Protein AF-A0ABD1XJN3-F1 (afdb_monomer_lite)

Structure (mmCIF, N/CA/C/O backbone):
data_AF-A0ABD1XJN3-F1
#
_entry.id   AF-A0ABD1XJN3-F1
#
loop_
_atom_site.group_PDB
_atom_site.id
_atom_site.type_symbol
_atom_site.label_atom_id
_atom_site.label_alt_id
_atom_site.label_comp_id
_atom_site.label_asym_id
_atom_site.label_entity_id
_atom_site.label_seq_id
_atom_site.pdbx_PDB_ins_code
_atom_site.Cartn_x
_atom_site.Cartn_y
_atom_site.Cartn_z
_atom_site.occupancy
_atom_site.B_iso_or_equiv
_atom_site.auth_seq_id
_atom_site.auth_comp_id
_atom_site.auth_asym_id
_atom_site.auth_atom_id
_atom_site.pdbx_PDB_model_num
ATOM 1 N N . MET A 1 1 ? 26.708 -34.174 39.176 1.00 45.16 1 MET A N 1
ATOM 2 C CA . MET A 1 1 ? 26.362 -32.744 39.001 1.00 45.16 1 MET A CA 1
ATOM 3 C C . MET A 1 1 ? 26.045 -32.460 37.528 1.00 45.16 1 MET A C 1
ATOM 5 O O . MET A 1 1 ? 26.926 -32.082 36.773 1.00 45.16 1 MET A O 1
ATOM 9 N N . LYS A 1 2 ? 24.806 -32.702 37.079 1.00 47.31 2 LYS A N 1
ATOM 10 C CA . LYS A 1 2 ? 24.326 -32.378 35.719 1.00 47.31 2 LYS A CA 1
ATOM 11 C C . LYS A 1 2 ? 23.032 -31.576 35.866 1.00 47.31 2 LYS A C 1
ATOM 13 O O . LYS A 1 2 ? 21.959 -32.157 35.895 1.00 47.31 2 LYS A O 1
ATOM 18 N N . GLY A 1 3 ? 23.136 -30.266 36.075 1.00 45.06 3 GLY A N 1
ATOM 19 C CA . GLY A 1 3 ? 21.947 -29.440 36.347 1.00 45.06 3 GLY A CA 1
ATOM 20 C C . GLY A 1 3 ? 22.037 -27.971 35.941 1.00 45.06 3 GLY A C 1
ATOM 21 O O . GLY A 1 3 ? 21.012 -27.310 35.858 1.00 45.06 3 GLY A O 1
ATOM 22 N N . VAL A 1 4 ? 23.228 -27.449 35.634 1.00 47.03 4 VAL A N 1
ATOM 23 C CA . VAL A 1 4 ? 23.416 -25.990 35.499 1.00 47.03 4 VAL A CA 1
ATOM 24 C C . VAL A 1 4 ? 23.438 -25.516 34.035 1.00 47.03 4 VAL A C 1
ATOM 26 O O . VAL A 1 4 ? 23.113 -24.367 33.749 1.00 47.03 4 VAL A O 1
ATOM 29 N N . ALA A 1 5 ? 23.735 -26.395 33.071 1.00 47.62 5 ALA A N 1
ATOM 30 C CA . ALA A 1 5 ? 23.876 -26.006 31.660 1.00 47.62 5 ALA A CA 1
ATOM 31 C C . ALA A 1 5 ? 22.539 -25.843 30.901 1.00 47.62 5 ALA A C 1
ATOM 33 O O . ALA A 1 5 ? 22.472 -25.089 29.933 1.00 47.62 5 ALA A O 1
ATOM 34 N N . VAL A 1 6 ? 21.456 -26.494 31.346 1.00 47.06 6 VAL A N 1
ATOM 35 C CA . VAL A 1 6 ? 20.164 -26.497 30.623 1.00 47.06 6 VAL A CA 1
ATOM 36 C C . VAL A 1 6 ? 19.314 -25.250 30.926 1.00 47.06 6 VAL A C 1
ATOM 38 O O . VAL A 1 6 ? 18.522 -24.821 30.089 1.00 47.06 6 VAL A O 1
ATOM 41 N N . GLN A 1 7 ? 19.504 -24.603 32.082 1.00 45.34 7 GLN A N 1
ATOM 42 C CA . GLN A 1 7 ? 18.744 -23.397 32.448 1.00 45.34 7 GLN A CA 1
ATOM 43 C C . GLN A 1 7 ? 19.200 -22.134 31.694 1.00 45.34 7 GLN A C 1
ATOM 45 O O . GLN A 1 7 ? 18.370 -21.281 31.377 1.00 45.34 7 GLN A O 1
ATOM 50 N N . ARG A 1 8 ? 20.489 -22.015 31.336 1.00 43.81 8 ARG A N 1
ATOM 51 C CA . ARG A 1 8 ? 20.999 -20.834 30.609 1.00 43.81 8 ARG A CA 1
ATOM 52 C C . ARG A 1 8 ? 20.482 -20.746 29.172 1.00 43.81 8 ARG A C 1
ATOM 54 O O . ARG A 1 8 ? 20.116 -19.654 28.736 1.00 43.81 8 ARG A O 1
ATOM 61 N N . LEU A 1 9 ? 20.375 -21.874 28.470 1.00 43.88 9 LEU A N 1
ATOM 62 C CA . LEU A 1 9 ? 19.866 -21.918 27.094 1.00 43.88 9 LEU A CA 1
ATOM 63 C C . LEU A 1 9 ? 18.375 -21.555 27.008 1.00 43.88 9 LEU A C 1
ATOM 65 O O . LEU A 1 9 ? 18.018 -20.721 26.180 1.00 43.88 9 LEU A O 1
ATOM 69 N N . LYS A 1 10 ? 17.525 -22.056 27.919 1.00 43.16 10 LYS A N 1
ATOM 70 C CA . LYS A 1 10 ? 16.098 -21.671 27.958 1.00 43.16 10 LYS A CA 1
ATOM 71 C C . LYS A 1 10 ? 15.904 -20.171 28.206 1.00 43.16 10 LYS A C 1
ATOM 73 O O . LYS A 1 10 ? 15.149 -19.529 27.489 1.00 43.16 10 LYS A O 1
ATOM 78 N N . SER A 1 11 ? 16.677 -19.582 29.125 1.00 48.53 11 SER A N 1
ATOM 79 C CA . SER A 1 11 ? 16.581 -18.141 29.424 1.00 48.53 11 SER A CA 1
ATOM 80 C C . SER A 1 11 ? 17.016 -17.231 28.268 1.00 48.53 11 SER A C 1
ATOM 82 O O . SER A 1 11 ? 16.611 -16.072 28.206 1.00 48.53 11 SER A O 1
ATOM 84 N N . THR A 1 12 ? 17.852 -17.747 27.364 1.00 44.16 12 THR A N 1
ATOM 85 C CA . THR A 1 12 ? 18.355 -16.990 26.213 1.00 44.16 12 THR A CA 1
ATOM 86 C C . THR A 1 12 ? 17.356 -17.067 25.061 1.00 44.16 12 THR A C 1
ATOM 88 O O . THR A 1 12 ? 17.059 -16.041 24.465 1.00 44.16 12 THR A O 1
ATOM 91 N N . VAL A 1 13 ? 16.745 -18.235 24.826 1.00 46.84 13 VAL A N 1
ATOM 92 C CA . VAL A 1 13 ? 15.677 -18.410 23.825 1.00 46.84 13 VAL A CA 1
ATOM 93 C C . VAL A 1 13 ? 14.413 -17.628 24.207 1.00 46.84 13 VAL A C 1
ATOM 95 O O . VAL A 1 13 ? 13.859 -16.936 23.356 1.00 46.84 13 VAL A O 1
ATOM 98 N N . ASP A 1 14 ? 14.024 -17.623 25.488 1.00 41.56 14 ASP A N 1
ATOM 99 C CA . ASP A 1 14 ? 12.891 -16.817 25.972 1.00 41.56 14 ASP A CA 1
ATOM 100 C C . ASP A 1 14 ? 13.149 -15.311 25.843 1.00 41.56 14 ASP A C 1
ATOM 102 O O . ASP A 1 14 ? 12.236 -14.542 25.547 1.00 41.56 14 ASP A O 1
ATOM 106 N N . LYS A 1 15 ? 14.399 -14.863 26.027 1.00 43.38 15 LYS A N 1
ATOM 107 C CA . LYS A 1 15 ? 14.772 -13.459 25.804 1.00 43.38 15 LYS A CA 1
ATOM 108 C C . LYS A 1 15 ? 14.777 -13.107 24.323 1.00 43.38 15 LYS A C 1
ATOM 110 O O . LYS A 1 15 ? 14.287 -12.037 23.984 1.00 43.38 15 LYS A O 1
ATOM 115 N N . THR A 1 16 ? 15.249 -13.991 23.447 1.00 39.03 16 THR A N 1
ATOM 116 C CA . THR A 1 16 ? 15.216 -13.757 21.997 1.00 39.03 16 THR A CA 1
ATOM 117 C C . THR A 1 16 ? 13.776 -13.708 21.475 1.00 39.03 16 THR A C 1
ATOM 119 O O . THR A 1 16 ? 13.454 -12.798 20.720 1.00 39.03 16 THR A O 1
ATOM 122 N N . GLN A 1 17 ? 12.872 -14.570 21.960 1.00 40.19 17 GLN A N 1
ATOM 123 C CA . GLN A 1 17 ? 11.445 -14.509 21.605 1.00 40.19 17 GLN A CA 1
ATOM 124 C C . GLN A 1 17 ? 10.730 -13.279 22.193 1.00 40.19 17 GLN A C 1
ATOM 126 O O . GLN A 1 17 ? 9.891 -12.676 21.521 1.00 40.19 17 GLN A O 1
ATOM 131 N N . LYS A 1 18 ? 11.103 -12.826 23.401 1.00 37.59 18 LYS A N 1
ATOM 132 C CA . LYS A 1 18 ? 10.606 -11.550 23.950 1.00 37.59 18 LYS A CA 1
ATOM 133 C C . LYS A 1 18 ? 11.097 -10.338 23.160 1.00 37.59 18 LYS A C 1
ATOM 135 O O . LYS A 1 18 ? 10.355 -9.369 23.015 1.00 37.59 18 LYS A O 1
ATOM 140 N N . ILE A 1 19 ? 12.321 -10.378 22.636 1.00 39.34 19 ILE A N 1
ATOM 141 C CA . ILE A 1 19 ? 12.879 -9.291 21.823 1.00 39.34 19 ILE A CA 1
ATOM 142 C C . ILE A 1 19 ? 12.134 -9.186 20.482 1.00 39.34 19 ILE A C 1
ATOM 144 O O . ILE A 1 19 ? 11.856 -8.070 20.049 1.00 39.34 19 ILE A O 1
ATOM 148 N N . THR A 1 20 ? 11.693 -10.299 19.886 1.00 33.84 20 THR A N 1
ATOM 149 C CA . THR A 1 20 ? 10.884 -10.270 18.650 1.00 33.84 20 THR A CA 1
ATOM 150 C C . THR A 1 20 ? 9.461 -9.739 18.870 1.00 33.84 20 THR A C 1
ATOM 152 O O . THR A 1 20 ? 8.891 -9.143 17.965 1.00 33.84 20 THR A O 1
ATOM 155 N N . GLN A 1 21 ? 8.895 -9.868 20.075 1.00 35.78 21 GLN A N 1
ATOM 156 C CA . GLN A 1 21 ? 7.576 -9.300 20.408 1.00 35.78 21 GLN A CA 1
ATOM 157 C C . GLN A 1 21 ? 7.614 -7.848 20.908 1.00 35.78 21 GLN A C 1
ATOM 159 O O . GLN A 1 21 ? 6.564 -7.265 21.172 1.00 35.78 21 GLN A O 1
ATOM 164 N N . THR A 1 22 ? 8.797 -7.237 21.028 1.00 35.06 22 THR A N 1
ATOM 165 C CA . THR A 1 22 ? 8.927 -5.843 21.477 1.00 35.06 22 THR A CA 1
ATOM 166 C C . THR A 1 22 ? 9.311 -4.920 20.319 1.00 35.06 22 THR A C 1
ATOM 168 O O . THR A 1 22 ? 10.243 -4.120 20.412 1.00 35.06 22 THR A O 1
ATOM 171 N N . THR A 1 23 ? 8.595 -4.996 19.199 1.00 39.16 23 THR A N 1
ATOM 172 C CA . THR A 1 23 ? 8.662 -3.958 18.167 1.00 39.16 23 THR A CA 1
ATOM 173 C C . THR A 1 23 ? 8.009 -2.675 18.688 1.00 39.16 23 THR A C 1
ATOM 175 O O . THR A 1 23 ? 6.797 -2.514 18.725 1.00 39.16 23 THR A O 1
ATOM 178 N N . ASN A 1 24 ? 8.868 -1.766 19.163 1.00 41.38 24 ASN A N 1
ATOM 179 C CA . ASN A 1 24 ? 8.727 -0.304 19.168 1.00 41.38 24 ASN A CA 1
ATOM 180 C C . ASN A 1 24 ? 7.292 0.263 19.072 1.00 41.38 24 ASN A C 1
ATOM 182 O O . ASN A 1 24 ? 6.972 1.008 18.146 1.00 41.38 24 ASN A O 1
ATOM 186 N N . THR A 1 25 ? 6.466 0.100 20.104 1.00 40.69 25 THR A N 1
ATOM 187 C CA . THR A 1 25 ? 5.368 1.051 20.318 1.00 40.69 25 THR A CA 1
ATOM 188 C C . THR A 1 25 ? 5.957 2.343 20.874 1.00 40.69 25 THR A C 1
ATOM 190 O O . THR A 1 25 ? 5.938 2.603 22.080 1.00 40.69 25 THR A O 1
ATOM 193 N N . LYS A 1 26 ? 6.504 3.188 19.991 1.00 46.81 26 LYS A N 1
ATOM 194 C CA . LYS A 1 26 ? 6.646 4.618 20.282 1.00 46.81 26 LYS A CA 1
ATOM 195 C C . LYS A 1 26 ? 5.257 5.066 20.739 1.00 46.81 26 LYS A C 1
ATOM 197 O O . LYS A 1 26 ? 4.306 4.916 19.980 1.00 46.81 26 LYS A O 1
ATOM 202 N N . LYS A 1 27 ? 5.122 5.506 21.995 1.00 45.66 27 LYS A N 1
ATOM 203 C CA . LYS A 1 27 ? 3.844 5.840 22.650 1.00 45.66 27 LYS A CA 1
ATOM 204 C C . LYS A 1 27 ? 3.048 6.792 21.739 1.00 45.66 27 LYS A C 1
ATOM 206 O O . LYS A 1 27 ? 3.309 7.995 21.729 1.00 45.66 27 LYS A O 1
ATOM 211 N N . ARG A 1 28 ? 2.139 6.252 20.914 1.00 57.97 28 ARG A N 1
ATOM 212 C CA . ARG A 1 28 ? 1.311 7.022 19.979 1.00 57.97 28 ARG A CA 1
ATOM 213 C C . ARG A 1 28 ? 0.404 7.897 20.847 1.00 57.97 28 ARG A C 1
ATOM 215 O O . ARG A 1 28 ? -0.521 7.402 21.480 1.00 57.97 28 ARG A O 1
ATOM 222 N N . ARG A 1 29 ? 0.720 9.190 20.967 1.00 55.66 29 ARG A N 1
ATOM 223 C CA . ARG A 1 29 ? -0.132 10.162 21.668 1.00 55.66 29 ARG A CA 1
ATOM 224 C C . ARG A 1 29 ? -1.345 10.440 20.773 1.00 55.66 29 ARG A C 1
ATOM 226 O O . ARG A 1 29 ? -1.296 11.326 19.931 1.00 55.66 29 ARG A O 1
ATOM 233 N N . GLY A 1 30 ? -2.389 9.623 20.893 1.00 68.62 30 GLY A N 1
ATOM 234 C CA . GLY A 1 30 ? -3.643 9.770 20.151 1.00 68.62 30 GLY A CA 1
ATOM 235 C C . GLY A 1 30 ? -4.463 8.480 20.115 1.00 68.62 30 GLY A C 1
ATOM 236 O O . GLY A 1 30 ? -3.912 7.388 20.227 1.00 68.62 30 GLY A O 1
ATOM 237 N N . VAL A 1 31 ? -5.781 8.609 19.951 1.00 80.69 31 VAL A N 1
ATOM 238 C CA . VAL A 1 31 ? -6.685 7.463 19.767 1.00 80.69 31 VAL A CA 1
ATOM 239 C C . VAL A 1 31 ? -6.406 6.825 18.405 1.00 80.69 31 VAL A C 1
ATOM 241 O O . VAL A 1 31 ? -6.408 7.519 17.387 1.00 80.69 31 VAL A O 1
ATOM 244 N N . LEU A 1 32 ? -6.161 5.512 18.386 1.00 84.25 32 LEU A N 1
ATOM 245 C CA . LEU A 1 32 ? -6.038 4.747 17.146 1.00 84.25 32 LEU A CA 1
ATOM 246 C C . LEU A 1 32 ? -7.404 4.641 16.466 1.00 84.25 32 LEU A C 1
ATOM 248 O O . LEU A 1 32 ? -8.401 4.329 17.113 1.00 84.25 32 LEU A O 1
ATOM 252 N N . LYS A 1 33 ? -7.436 4.877 15.157 1.00 86.44 33 LYS A N 1
ATOM 253 C CA . LYS A 1 33 ? -8.622 4.758 14.309 1.00 86.44 33 LYS A CA 1
ATOM 254 C C . LYS A 1 33 ? -8.296 3.858 13.126 1.00 86.44 33 LYS A C 1
ATOM 256 O O . LYS A 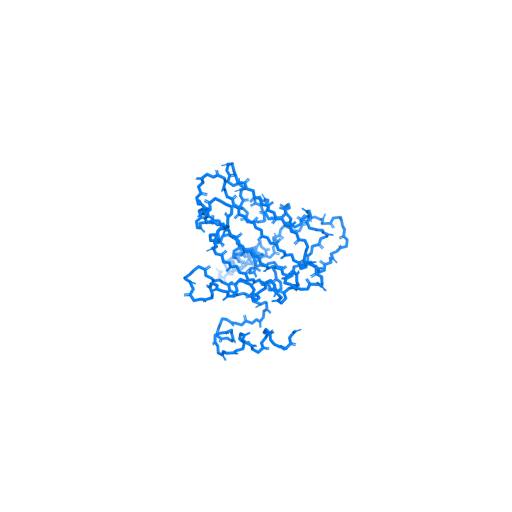1 33 ? -7.147 3.823 12.688 1.00 86.44 33 LYS A O 1
ATOM 261 N N . GLN A 1 34 ? -9.301 3.160 12.604 1.00 88.00 34 GLN A N 1
ATOM 262 C CA . GLN A 1 34 ? -9.155 2.488 11.319 1.00 88.00 34 GLN A CA 1
ATOM 263 C C . GLN A 1 34 ? -9.015 3.551 10.230 1.00 88.00 34 GLN A C 1
ATOM 265 O O . GLN A 1 34 ? -9.850 4.453 10.138 1.00 88.00 34 GLN A O 1
ATOM 270 N N . LEU A 1 35 ? -7.950 3.467 9.443 1.00 87.50 35 LEU A N 1
ATOM 271 C CA . LEU A 1 35 ? -7.720 4.310 8.284 1.00 87.50 35 LEU A CA 1
ATOM 272 C C . LEU A 1 35 ? -7.685 3.436 7.044 1.00 87.50 35 LEU A C 1
ATOM 274 O O . LEU A 1 35 ? -6.886 2.508 6.958 1.00 87.50 35 LEU A O 1
ATOM 278 N N . GLU A 1 36 ? -8.500 3.799 6.068 1.00 90.19 36 GLU A N 1
ATOM 279 C CA . GLU A 1 36 ? -8.396 3.297 4.707 1.00 90.19 36 GLU A CA 1
ATOM 280 C C . GLU A 1 36 ? -7.717 4.380 3.882 1.00 90.19 36 GLU A C 1
ATOM 282 O O . GLU A 1 36 ? -8.185 5.524 3.819 1.00 90.19 36 GLU A O 1
ATOM 287 N N . VAL A 1 37 ? -6.564 4.058 3.304 1.00 90.12 37 VAL A N 1
ATOM 288 C CA . VAL A 1 37 ? -5.765 5.039 2.574 1.00 90.12 37 VAL A CA 1
ATOM 289 C C . VAL A 1 37 ? -5.261 4.479 1.253 1.00 90.12 37 VAL A C 1
ATOM 291 O O . VAL A 1 37 ? -4.965 3.293 1.115 1.00 90.12 37 VAL A O 1
ATOM 294 N N . ARG A 1 38 ? -5.094 5.389 0.299 1.00 90.31 38 ARG A N 1
ATOM 295 C CA . ARG A 1 38 ? -4.218 5.223 -0.852 1.00 90.31 38 ARG A CA 1
ATOM 296 C C . ARG A 1 38 ? -2.811 5.655 -0.456 1.00 90.31 38 ARG A C 1
ATOM 298 O O . ARG A 1 38 ? -2.631 6.751 0.085 1.00 90.31 38 ARG A O 1
ATOM 305 N N . VAL A 1 39 ? -1.830 4.840 -0.806 1.00 88.50 39 VAL A N 1
ATOM 306 C CA . VAL A 1 39 ? -0.406 5.154 -0.744 1.00 88.50 39 VAL A CA 1
ATOM 307 C C . VAL A 1 39 ? 0.151 5.150 -2.163 1.00 88.50 39 VAL A C 1
ATOM 309 O O . VAL A 1 39 ? -0.102 4.230 -2.933 1.00 88.50 39 VAL A O 1
ATOM 312 N N . THR A 1 40 ? 0.908 6.185 -2.503 1.00 88.00 40 THR A N 1
ATOM 313 C CA . THR A 1 40 ? 1.642 6.272 -3.765 1.00 88.00 40 THR A CA 1
ATOM 314 C C . THR A 1 40 ? 3.090 6.598 -3.447 1.00 88.00 40 THR A C 1
ATOM 316 O O . THR A 1 40 ? 3.352 7.570 -2.731 1.00 88.00 40 THR A O 1
ATOM 319 N N . VAL A 1 41 ? 4.020 5.795 -3.957 1.00 85.69 41 VAL A N 1
ATOM 320 C CA . VAL A 1 41 ? 5.461 6.030 -3.821 1.00 85.69 41 VAL A CA 1
ATOM 321 C C . VAL A 1 41 ? 6.057 6.123 -5.212 1.00 85.69 41 VAL A C 1
ATOM 323 O O . VAL A 1 41 ? 5.942 5.181 -5.984 1.00 85.69 41 VAL A O 1
ATOM 326 N N . GLY A 1 42 ? 6.686 7.247 -5.531 1.00 84.38 42 GLY A N 1
ATOM 327 C CA . GLY A 1 42 ? 7.280 7.472 -6.846 1.00 84.38 42 GLY A CA 1
ATOM 328 C C . GLY A 1 42 ? 8.588 8.237 -6.761 1.00 84.38 42 GLY A C 1
ATOM 329 O O . GLY A 1 42 ? 8.916 8.817 -5.720 1.00 84.38 42 GLY A O 1
ATOM 330 N N . HIS A 1 43 ? 9.317 8.249 -7.869 1.00 79.50 43 HIS A N 1
ATOM 331 C CA . HIS A 1 43 ? 10.546 9.009 -8.050 1.00 79.50 43 HIS A CA 1
ATOM 332 C C . HIS A 1 43 ? 10.425 9.890 -9.291 1.00 79.50 43 HIS A C 1
ATOM 334 O O . HIS A 1 43 ? 9.752 9.515 -10.243 1.00 79.50 43 HIS A O 1
ATOM 340 N N . VAL A 1 44 ? 10.965 11.110 -9.232 1.00 76.00 44 VAL A N 1
ATOM 341 C CA . VAL A 1 44 ? 10.929 12.027 -10.374 1.00 76.00 44 VAL A CA 1
ATOM 342 C C . VAL A 1 44 ? 12.172 11.800 -11.215 1.00 76.00 44 VAL A C 1
ATOM 344 O O . VAL A 1 44 ? 13.278 12.079 -10.763 1.00 76.00 44 VAL A O 1
ATOM 347 N N . GLY A 1 45 ? 11.971 11.391 -12.461 1.00 73.75 45 GLY A N 1
ATOM 348 C CA . GLY A 1 45 ? 13.054 11.240 -13.437 1.00 73.75 45 GLY A CA 1
ATOM 349 C C . GLY A 1 45 ? 13.375 9.784 -13.745 1.00 73.75 45 GLY A C 1
ATOM 350 O O . GLY A 1 45 ? 13.688 9.498 -14.894 1.00 73.75 45 GLY A O 1
ATOM 351 N N . ASP A 1 46 ? 13.157 8.882 -12.786 1.00 77.06 46 ASP A N 1
ATOM 352 C CA . ASP A 1 46 ? 13.458 7.457 -12.914 1.00 77.06 46 ASP A CA 1
ATOM 353 C C . ASP A 1 46 ? 12.338 6.565 -12.359 1.00 77.06 46 ASP A C 1
ATOM 355 O O . ASP A 1 46 ? 11.465 6.995 -11.600 1.00 77.06 46 ASP A O 1
ATOM 359 N N . ASP A 1 47 ? 12.392 5.289 -12.738 1.00 84.31 47 ASP A N 1
ATOM 360 C CA . ASP A 1 47 ? 11.541 4.240 -12.186 1.00 84.31 47 ASP A CA 1
ATOM 361 C C . ASP A 1 47 ? 11.879 3.974 -10.708 1.00 84.31 47 ASP A C 1
ATOM 363 O O . ASP A 1 47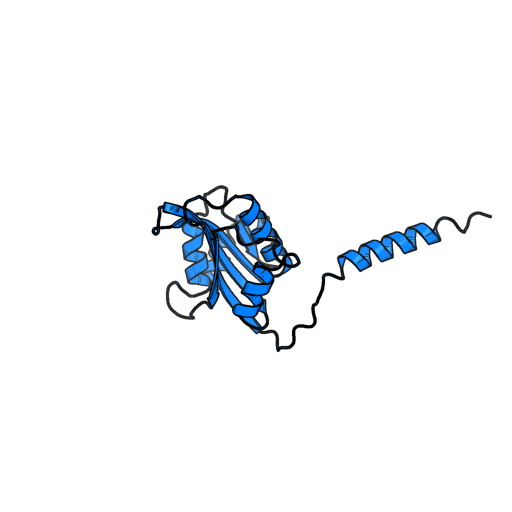 ? 13.034 4.031 -10.269 1.00 84.31 47 ASP A O 1
ATOM 367 N N . ILE A 1 48 ? 10.862 3.637 -9.915 1.00 82.06 48 ILE A N 1
ATOM 368 C CA . ILE A 1 48 ? 11.077 3.219 -8.531 1.00 82.06 48 ILE A CA 1
ATOM 369 C C . ILE A 1 48 ? 11.830 1.883 -8.456 1.00 82.06 48 ILE A C 1
ATOM 371 O O . ILE A 1 48 ? 11.541 0.937 -9.186 1.00 82.06 48 ILE A O 1
ATOM 375 N N . GLN A 1 49 ? 12.777 1.772 -7.520 1.00 79.94 49 GLN A N 1
ATOM 376 C CA . GLN A 1 49 ? 13.478 0.510 -7.276 1.00 79.94 49 GLN A CA 1
ATOM 377 C C . GLN A 1 49 ? 12.535 -0.542 -6.674 1.00 79.94 49 GLN A C 1
ATOM 379 O O . GLN A 1 49 ? 11.810 -0.258 -5.718 1.00 79.94 49 GLN A O 1
ATOM 384 N N . SER A 1 50 ? 12.616 -1.783 -7.161 1.00 78.06 50 SER A N 1
ATOM 385 C CA . SER A 1 50 ? 11.818 -2.920 -6.670 1.00 78.06 50 SER A CA 1
ATOM 386 C C . SER A 1 50 ? 12.007 -3.198 -5.175 1.00 78.06 50 SER A C 1
ATOM 388 O O . SER A 1 50 ? 11.057 -3.558 -4.490 1.00 78.06 50 SER A O 1
ATOM 390 N N . SER A 1 51 ? 13.189 -2.914 -4.622 1.00 80.88 51 SER A N 1
ATOM 391 C CA . SER A 1 51 ? 13.466 -3.047 -3.183 1.00 80.88 51 SER A CA 1
ATOM 392 C C . SER A 1 51 ? 12.553 -2.187 -2.295 1.00 80.88 51 SER A C 1
ATOM 394 O O . SER A 1 51 ? 12.364 -2.481 -1.113 1.00 80.88 51 SER A O 1
ATOM 396 N N . VAL A 1 52 ? 11.972 -1.114 -2.842 1.00 80.44 52 VAL A N 1
ATOM 397 C CA . VAL A 1 52 ? 10.984 -0.281 -2.146 1.00 80.44 52 VAL A CA 1
ATOM 398 C C . VAL A 1 52 ? 9.629 -0.988 -2.068 1.00 80.44 52 VAL A C 1
ATOM 400 O O . VAL A 1 52 ? 8.924 -0.851 -1.067 1.00 80.44 52 VAL A O 1
ATOM 403 N N . PHE A 1 53 ? 9.282 -1.765 -3.095 1.00 83.50 53 PHE A N 1
ATOM 404 C CA . PHE A 1 53 ? 8.058 -2.556 -3.143 1.00 83.50 53 PHE A CA 1
ATOM 405 C C . PHE A 1 53 ? 8.077 -3.674 -2.095 1.00 83.50 53 PHE A C 1
ATOM 407 O O . PHE A 1 53 ? 7.124 -3.793 -1.326 1.00 83.50 53 PHE A O 1
ATOM 414 N N . ASP A 1 54 ? 9.183 -4.416 -1.992 1.00 83.75 54 ASP A N 1
ATOM 415 C CA . ASP A 1 54 ? 9.328 -5.516 -1.025 1.00 83.75 54 ASP A CA 1
ATOM 416 C C . ASP A 1 54 ? 9.184 -5.032 0.420 1.00 83.75 54 ASP A C 1
ATOM 418 O O . ASP A 1 54 ? 8.474 -5.632 1.227 1.00 83.75 54 ASP A O 1
ATOM 422 N N . LYS A 1 55 ? 9.786 -3.879 0.731 1.00 82.44 55 LYS A N 1
ATOM 423 C CA . LYS A 1 55 ? 9.610 -3.227 2.0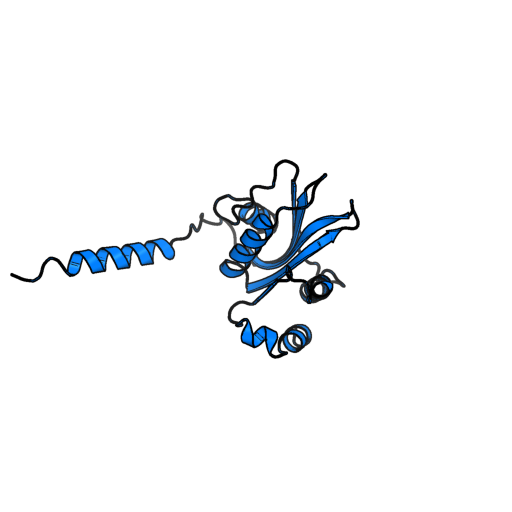30 1.00 82.44 55 LYS A CA 1
ATOM 424 C C . LYS A 1 55 ? 8.142 -2.885 2.277 1.00 82.44 55 LYS A C 1
ATOM 426 O O . LYS A 1 55 ? 7.625 -3.192 3.350 1.00 82.44 55 LYS A O 1
ATOM 431 N N . LEU A 1 56 ? 7.463 -2.269 1.295 1.00 80.88 56 LEU A N 1
ATOM 432 C CA . LEU A 1 56 ? 6.043 -1.892 1.394 1.00 80.88 56 LEU A CA 1
ATOM 433 C C . LEU A 1 56 ? 5.141 -3.096 1.659 1.00 80.88 56 LEU A C 1
ATOM 435 O O . LEU A 1 56 ? 4.225 -3.002 2.480 1.00 80.88 56 LEU A O 1
ATOM 439 N N . LEU A 1 57 ? 5.441 -4.220 1.015 1.00 84.06 57 LEU A N 1
ATOM 440 C CA . LEU A 1 57 ? 4.770 -5.487 1.254 1.00 84.06 57 LEU A CA 1
ATOM 441 C C . LEU A 1 57 ? 4.993 -5.991 2.687 1.00 84.06 57 LEU A C 1
ATOM 443 O O . LEU A 1 57 ? 4.015 -6.314 3.360 1.00 84.06 57 LEU A O 1
ATOM 447 N N . GLU A 1 58 ? 6.235 -6.010 3.178 1.00 82.75 58 GLU A N 1
ATOM 448 C CA . GLU A 1 58 ? 6.558 -6.467 4.539 1.00 82.75 58 GLU A CA 1
ATOM 449 C C . GLU A 1 58 ? 5.804 -5.651 5.604 1.00 82.75 58 GLU A C 1
ATOM 451 O O . GLU A 1 58 ? 5.175 -6.205 6.508 1.00 82.75 58 GLU A O 1
ATOM 456 N N . PHE A 1 59 ? 5.790 -4.325 5.467 1.00 81.50 59 PHE A N 1
ATOM 457 C CA . PHE A 1 59 ? 5.028 -3.455 6.365 1.00 81.50 59 PHE A CA 1
ATOM 458 C C . PHE A 1 59 ? 3.529 -3.738 6.316 1.00 81.50 59 PHE A C 1
ATOM 460 O O . PHE A 1 59 ? 2.875 -3.797 7.357 1.00 81.50 59 PHE A O 1
ATOM 467 N N . ALA A 1 60 ? 2.971 -3.904 5.115 1.00 81.88 60 ALA A N 1
ATOM 468 C CA . ALA A 1 60 ? 1.559 -4.211 4.959 1.00 81.88 60 ALA A CA 1
ATOM 469 C C . ALA A 1 60 ? 1.201 -5.535 5.650 1.00 81.88 60 ALA A C 1
ATOM 471 O O . ALA A 1 60 ? 0.191 -5.598 6.347 1.00 81.88 60 ALA A O 1
ATOM 472 N N . GLN A 1 61 ? 2.053 -6.554 5.531 1.00 82.75 61 GLN A N 1
ATOM 473 C CA . GLN A 1 61 ? 1.863 -7.847 6.189 1.00 82.75 61 GLN A CA 1
ATOM 474 C C . GLN A 1 61 ? 1.910 -7.752 7.724 1.00 82.75 61 GLN A C 1
ATOM 476 O O . GLN A 1 61 ? 1.198 -8.487 8.408 1.00 82.75 61 GLN A O 1
ATOM 481 N N . GLN A 1 62 ? 2.726 -6.848 8.273 1.00 81.25 62 GLN A N 1
ATOM 482 C CA . GLN A 1 62 ? 2.869 -6.662 9.722 1.00 81.25 62 GLN A CA 1
ATOM 483 C C . GLN A 1 62 ? 1.740 -5.815 10.328 1.00 81.25 62 GLN A C 1
ATOM 485 O O . GLN A 1 62 ? 1.211 -6.137 11.395 1.00 81.25 62 GLN A O 1
ATOM 490 N N . GLU A 1 63 ? 1.368 -4.726 9.656 1.00 82.00 63 GLU A N 1
ATOM 491 C CA . GLU A 1 63 ? 0.595 -3.643 10.269 1.00 82.00 63 GLU A CA 1
ATOM 492 C C . GLU A 1 63 ? -0.822 -3.487 9.697 1.00 82.00 63 GLU A C 1
ATOM 494 O O . GLU A 1 63 ? -1.702 -2.960 10.385 1.00 82.00 63 GLU A O 1
ATOM 499 N N . ALA A 1 64 ? -1.074 -3.920 8.457 1.00 82.94 64 ALA A N 1
ATOM 500 C CA . ALA A 1 64 ? -2.372 -3.742 7.814 1.00 82.94 64 ALA A CA 1
ATOM 501 C C . ALA A 1 64 ? -3.348 -4.879 8.158 1.00 82.94 64 ALA A C 1
ATOM 503 O O . ALA A 1 64 ? -2.975 -6.026 8.396 1.00 82.94 64 ALA A O 1
ATOM 504 N N . ASP A 1 65 ? -4.639 -4.562 8.152 1.00 84.38 65 ASP A N 1
ATOM 505 C CA . ASP A 1 65 ? -5.702 -5.567 8.146 1.00 84.38 65 ASP A CA 1
ATOM 506 C C . ASP A 1 65 ? -5.963 -6.060 6.711 1.00 84.38 65 ASP A C 1
ATOM 508 O O . ASP A 1 65 ? -6.305 -7.221 6.486 1.00 84.38 65 ASP A O 1
ATOM 512 N N . MET A 1 66 ? -5.770 -5.181 5.723 1.00 84.06 66 MET A N 1
ATOM 513 C CA . MET A 1 66 ? -5.885 -5.489 4.299 1.00 84.06 66 MET A CA 1
ATOM 514 C C . MET A 1 66 ? -4.949 -4.601 3.486 1.00 84.06 66 MET A C 1
ATOM 516 O O . MET A 1 66 ? -4.813 -3.414 3.795 1.00 84.06 66 MET A O 1
ATOM 520 N N . ALA A 1 67 ? -4.351 -5.158 2.434 1.00 87.25 67 ALA A N 1
ATOM 521 C CA . ALA A 1 67 ? -3.550 -4.403 1.487 1.00 87.25 67 ALA A CA 1
ATOM 522 C C . ALA A 1 67 ? -3.638 -4.949 0.054 1.00 87.25 67 ALA A C 1
ATOM 524 O O . ALA A 1 67 ? -3.659 -6.159 -0.152 1.00 87.25 67 ALA A O 1
ATOM 525 N N . ALA A 1 68 ? -3.626 -4.056 -0.933 1.00 86.69 68 ALA A N 1
ATOM 526 C CA . ALA A 1 68 ? -3.402 -4.369 -2.344 1.00 86.69 68 ALA A CA 1
ATOM 527 C C . ALA A 1 68 ? -2.296 -3.454 -2.871 1.00 86.69 68 ALA A C 1
ATOM 529 O O . ALA A 1 68 ? -2.347 -2.250 -2.622 1.00 86.69 68 ALA A O 1
ATOM 530 N N . LEU A 1 69 ? -1.294 -4.010 -3.549 1.00 88.94 69 LEU A N 1
ATOM 531 C CA . LEU A 1 69 ? -0.109 -3.288 -4.004 1.00 88.94 69 LEU A CA 1
ATOM 532 C C . LEU A 1 69 ? 0.252 -3.708 -5.430 1.00 88.94 69 LEU A C 1
ATOM 534 O O . LEU A 1 69 ? 0.271 -4.901 -5.724 1.00 88.94 69 LEU A O 1
ATOM 538 N N . ALA A 1 70 ? 0.587 -2.740 -6.278 1.00 89.19 70 ALA A N 1
ATOM 539 C CA . ALA A 1 70 ? 1.124 -2.963 -7.620 1.00 89.19 70 ALA A CA 1
ATOM 540 C C . ALA A 1 70 ? 2.227 -1.945 -7.953 1.00 89.19 70 ALA A C 1
ATOM 542 O O . ALA A 1 70 ? 2.309 -0.874 -7.339 1.00 89.19 70 ALA A O 1
ATOM 543 N N . LEU A 1 71 ? 3.060 -2.293 -8.933 1.00 87.75 71 LEU A N 1
ATOM 544 C CA . LEU A 1 71 ? 3.991 -1.396 -9.610 1.00 87.75 71 LEU A CA 1
ATOM 545 C C . LEU A 1 71 ? 3.354 -0.968 -10.930 1.00 87.75 71 LEU A C 1
ATOM 547 O O . LEU A 1 71 ? 3.441 -1.680 -11.920 1.00 87.75 71 LEU A O 1
ATOM 551 N N . GLU A 1 72 ? 2.734 0.205 -10.960 1.00 83.00 72 GLU A N 1
ATOM 552 C CA . GLU A 1 72 ? 2.073 0.697 -12.169 1.00 83.00 72 GLU A CA 1
ATOM 553 C C . GLU A 1 72 ? 2.900 1.811 -12.832 1.00 83.00 72 GLU A C 1
ATOM 555 O O . GLU A 1 72 ? 3.559 2.613 -12.160 1.00 83.00 72 GLU A O 1
ATOM 560 N N . ARG A 1 73 ? 2.858 1.903 -14.168 1.00 79.25 73 ARG A N 1
ATOM 561 C CA . ARG A 1 73 ? 3.289 3.128 -14.861 1.00 79.25 73 ARG A CA 1
ATOM 562 C C . ARG A 1 73 ? 2.194 4.176 -14.721 1.00 79.25 73 ARG A C 1
ATOM 564 O O . ARG A 1 73 ? 1.034 3.911 -15.023 1.00 79.25 73 ARG A O 1
ATOM 571 N N . GLY A 1 74 ? 2.567 5.364 -14.257 1.00 67.75 74 GLY A N 1
ATOM 572 C CA . GLY A 1 74 ? 1.639 6.487 -14.133 1.00 67.75 74 GLY A CA 1
ATOM 573 C C . GLY A 1 74 ? 1.553 7.321 -15.398 1.00 67.75 74 GLY A C 1
ATOM 574 O O . GLY A 1 74 ? 2.524 7.429 -16.142 1.00 67.75 74 GLY A O 1
ATOM 575 N N . ASP A 1 75 ? 0.419 7.995 -15.587 1.00 59.91 75 ASP A N 1
ATOM 576 C CA . ASP A 1 75 ? 0.224 8.927 -16.707 1.00 59.91 75 ASP A CA 1
ATOM 577 C C . ASP A 1 75 ? 1.185 10.127 -16.640 1.00 59.91 75 ASP A C 1
ATOM 579 O O . ASP A 1 75 ? 1.566 10.703 -17.657 1.00 59.91 75 ASP A O 1
ATOM 583 N N . TYR A 1 76 ? 1.609 10.503 -15.429 1.00 46.91 76 TYR A N 1
ATOM 584 C CA . TYR A 1 76 ? 2.588 11.562 -15.209 1.00 46.91 76 TYR A CA 1
ATOM 585 C C . TYR A 1 76 ? 3.998 10.970 -15.351 1.00 46.91 76 TYR A C 1
ATOM 587 O O . TYR A 1 76 ? 4.489 10.294 -14.450 1.00 46.91 76 TYR A O 1
ATOM 595 N N . ASN A 1 77 ? 4.631 11.221 -16.499 1.00 64.56 77 ASN A N 1
ATOM 596 C CA . ASN A 1 77 ? 6.000 10.828 -16.873 1.00 64.56 77 ASN A CA 1
ATOM 597 C C . ASN A 1 77 ? 6.245 9.354 -17.247 1.00 64.56 77 ASN A C 1
ATOM 599 O O . ASN A 1 77 ? 7.399 9.004 -17.480 1.00 64.56 77 ASN A O 1
ATOM 603 N N . LEU A 1 78 ? 5.219 8.493 -17.334 1.00 67.50 78 LEU A N 1
ATOM 604 C CA . LEU A 1 78 ? 5.360 7.067 -17.711 1.00 67.50 78 LEU A CA 1
ATOM 605 C C . LEU A 1 78 ? 6.350 6.264 -16.836 1.00 67.50 78 LEU A C 1
ATOM 607 O O . LEU A 1 78 ? 6.820 5.190 -17.228 1.00 67.50 78 LEU A O 1
ATOM 611 N N . GLN A 1 79 ? 6.638 6.776 -15.639 1.00 79.94 79 GLN A N 1
ATOM 612 C CA . GLN A 1 79 ? 7.544 6.186 -14.657 1.00 79.94 79 GLN A CA 1
ATOM 613 C C . GLN A 1 79 ? 6.811 5.149 -13.803 1.00 79.94 79 GLN A C 1
ATOM 615 O O . GLN A 1 79 ? 5.637 5.328 -13.442 1.00 79.94 79 GLN A O 1
ATOM 620 N N . LEU A 1 80 ? 7.5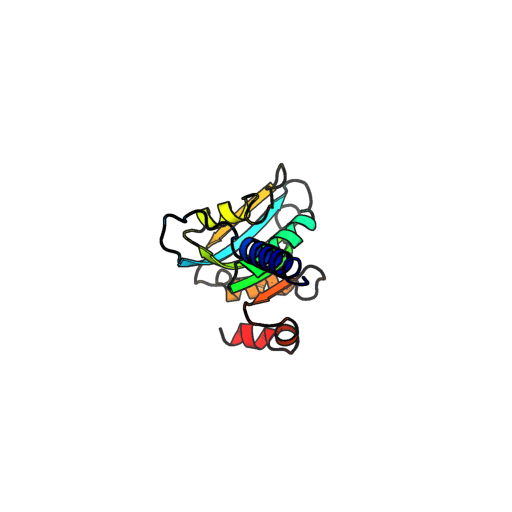12 4.063 -13.476 1.00 84.50 80 LEU A N 1
ATOM 621 C CA . LEU A 1 80 ? 7.055 3.054 -12.530 1.00 84.50 80 LEU A CA 1
ATOM 622 C C . LEU A 1 80 ? 6.973 3.669 -11.138 1.00 84.50 80 LEU A C 1
ATOM 624 O O . LEU A 1 80 ? 7.950 4.192 -10.597 1.00 84.50 80 LEU A O 1
ATOM 628 N N . HIS A 1 81 ? 5.798 3.560 -10.537 1.00 86.38 81 HIS A N 1
ATOM 629 C CA . HIS A 1 81 ? 5.557 3.953 -9.165 1.00 86.38 81 HIS A CA 1
ATOM 630 C C . HIS A 1 81 ? 4.771 2.862 -8.449 1.00 86.38 81 HIS A C 1
ATOM 632 O O . HIS A 1 81 ? 4.074 2.051 -9.054 1.00 86.38 81 HIS A O 1
ATOM 638 N N . ILE A 1 82 ? 4.890 2.836 -7.127 1.00 87.38 82 ILE A N 1
ATOM 639 C CA . ILE A 1 82 ? 4.108 1.918 -6.317 1.00 87.38 82 ILE A CA 1
ATOM 640 C C . ILE A 1 82 ? 2.765 2.562 -6.037 1.00 87.38 82 ILE A C 1
ATOM 642 O O . ILE A 1 82 ? 2.693 3.674 -5.500 1.00 87.38 82 ILE A O 1
ATOM 646 N N . GLN A 1 83 ? 1.714 1.819 -6.333 1.00 88.75 83 GLN A N 1
ATOM 647 C CA . GLN A 1 83 ? 0.358 2.146 -5.964 1.00 88.75 83 GLN A CA 1
ATOM 648 C C . GLN A 1 83 ? -0.131 1.091 -4.977 1.00 88.75 83 GLN A C 1
ATOM 650 O O . GLN A 1 83 ? -0.180 -0.100 -5.276 1.00 88.75 83 GLN A O 1
ATOM 655 N N . ALA A 1 84 ? -0.480 1.539 -3.776 1.00 87.06 84 ALA A N 1
ATOM 656 C CA . ALA A 1 84 ? -0.951 0.672 -2.715 1.00 87.06 84 ALA A CA 1
ATOM 657 C C . ALA A 1 84 ? -2.236 1.204 -2.085 1.00 87.06 84 ALA A C 1
ATOM 659 O O . ALA A 1 84 ? -2.477 2.409 -1.979 1.00 87.06 84 ALA A O 1
ATOM 660 N N . VAL A 1 85 ? -3.065 0.277 -1.640 1.00 87.38 85 VAL A N 1
ATOM 661 C CA . VAL A 1 85 ? -4.300 0.526 -0.910 1.00 87.38 85 VAL A CA 1
ATOM 662 C C . VAL A 1 85 ? -4.205 -0.272 0.369 1.00 87.38 85 VAL A C 1
ATOM 664 O O . VAL A 1 85 ? -3.932 -1.466 0.315 1.00 87.38 85 VAL A O 1
ATOM 667 N N . VAL A 1 86 ? -4.390 0.380 1.509 1.00 87.50 86 VAL A N 1
ATOM 668 C CA . VAL A 1 86 ? -4.176 -0.233 2.824 1.00 87.50 86 VAL A CA 1
ATOM 669 C C . VAL A 1 86 ? -5.272 0.178 3.796 1.00 87.50 86 VAL A C 1
ATOM 671 O O . VAL A 1 86 ? -5.646 1.350 3.869 1.00 87.50 86 VAL A O 1
ATOM 674 N N . SER A 1 87 ? -5.745 -0.796 4.570 1.00 87.38 87 SER A N 1
ATOM 675 C CA . SER A 1 87 ? -6.607 -0.604 5.736 1.00 87.38 87 SER A CA 1
ATOM 676 C C . SER A 1 87 ? -5.797 -0.912 6.994 1.00 87.38 87 SER A C 1
ATOM 678 O O . SER A 1 87 ? -5.313 -2.030 7.156 1.00 87.38 87 SER A O 1
ATOM 680 N N . ILE A 1 88 ? -5.578 0.087 7.852 1.00 87.25 88 ILE A N 1
ATOM 681 C CA . ILE A 1 88 ? -4.633 0.021 8.978 1.00 87.25 88 ILE A CA 1
ATOM 682 C C . ILE A 1 88 ? -5.088 0.885 10.157 1.00 87.25 88 ILE A C 1
ATOM 684 O O . ILE A 1 88 ? -5.652 1.967 9.982 1.00 87.25 88 ILE A O 1
ATOM 688 N N . LYS A 1 89 ? -4.766 0.465 11.385 1.00 86.19 89 LYS A N 1
ATOM 689 C CA . LYS A 1 89 ? -4.998 1.271 12.592 1.00 86.19 89 LYS A CA 1
ATOM 690 C C . LYS A 1 89 ? -3.888 2.298 12.811 1.00 86.19 89 LYS A C 1
ATOM 692 O O . LYS A 1 89 ? -2.763 1.956 13.178 1.00 86.19 89 LYS A O 1
ATOM 697 N N . ASN A 1 90 ? -4.214 3.582 12.674 1.00 86.12 90 ASN A N 1
ATOM 698 C CA . ASN A 1 90 ? -3.293 4.685 12.966 1.00 86.12 90 ASN A CA 1
ATOM 699 C C . ASN A 1 90 ? -4.031 5.897 13.569 1.00 86.12 90 ASN A C 1
ATOM 701 O O . ASN A 1 90 ? -5.255 5.931 13.641 1.00 86.12 90 ASN A O 1
ATOM 705 N N . THR A 1 91 ? -3.298 6.901 14.047 1.00 87.00 91 THR A N 1
ATOM 706 C CA . THR A 1 91 ? -3.885 8.125 14.620 1.00 87.00 91 THR A CA 1
ATOM 707 C C . THR A 1 91 ? -4.323 9.120 13.543 1.00 87.00 91 THR A C 1
ATOM 709 O O . THR A 1 91 ? -5.277 9.868 13.744 1.00 87.00 91 THR A O 1
ATOM 712 N N . SER A 1 92 ? -3.625 9.156 12.402 1.00 87.81 92 SER A N 1
ATOM 713 C CA . SER A 1 92 ? -3.916 10.038 11.264 1.00 87.81 92 SER A CA 1
ATOM 714 C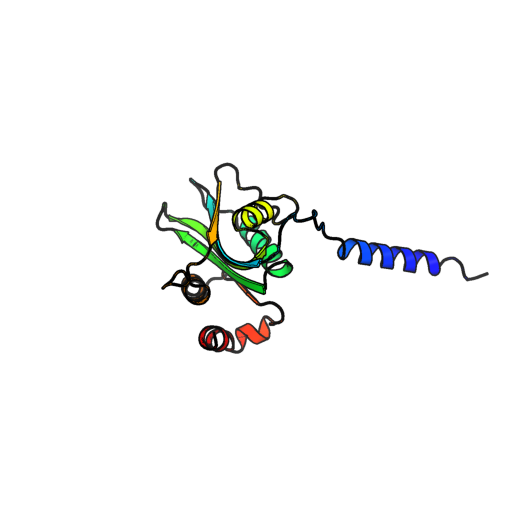 C . SER A 1 92 ? -3.175 9.584 10.003 1.00 87.81 92 SER A C 1
ATOM 716 O O . SER A 1 92 ? -2.195 8.844 10.085 1.00 87.81 92 SER A O 1
ATOM 718 N N . THR A 1 93 ? -3.577 10.091 8.835 1.00 87.88 93 THR A N 1
ATOM 719 C CA . THR A 1 93 ? -2.849 9.879 7.568 1.00 87.88 93 THR A CA 1
ATOM 720 C C . THR A 1 93 ? -1.425 10.434 7.615 1.00 87.88 93 THR A C 1
ATOM 722 O O . THR A 1 93 ? -0.512 9.833 7.057 1.00 87.88 93 THR A O 1
ATOM 725 N N . ARG A 1 94 ? -1.203 11.551 8.325 1.00 87.00 94 ARG A N 1
ATOM 726 C CA . ARG A 1 94 ? 0.137 12.106 8.568 1.00 87.00 94 ARG A CA 1
ATOM 727 C C . ARG A 1 94 ? 0.982 11.172 9.436 1.00 87.00 94 ARG A C 1
ATOM 729 O O . ARG A 1 94 ? 2.153 10.979 9.129 1.00 87.00 94 ARG A O 1
ATOM 736 N N . GLY A 1 95 ? 0.394 10.602 10.489 1.00 83.69 95 GLY A N 1
ATOM 737 C CA . GLY A 1 95 ? 1.045 9.601 11.337 1.00 83.69 95 GLY A CA 1
ATOM 738 C C . GLY A 1 95 ? 1.444 8.368 10.534 1.00 83.69 95 GLY A C 1
ATOM 739 O O . GLY A 1 95 ? 2.600 7.969 10.564 1.00 83.69 95 GLY A O 1
ATOM 740 N N . LEU A 1 96 ? 0.531 7.864 9.704 1.00 85.44 96 LEU A N 1
ATOM 741 C CA . LEU A 1 96 ? 0.813 6.752 8.804 1.00 85.44 96 LEU A CA 1
ATOM 742 C C . LEU A 1 96 ? 1.905 7.083 7.779 1.00 85.44 96 LEU A C 1
ATOM 744 O O . LEU A 1 96 ? 2.807 6.282 7.582 1.00 85.44 96 LEU A O 1
ATOM 748 N N . LYS A 1 97 ? 1.892 8.278 7.173 1.00 85.44 97 LYS A N 1
ATOM 749 C CA . LYS A 1 97 ? 2.979 8.727 6.288 1.00 85.44 97 LYS A CA 1
ATOM 750 C C . LYS A 1 97 ? 4.325 8.765 7.014 1.00 85.44 97 LYS A C 1
ATOM 752 O O . LYS A 1 97 ? 5.337 8.414 6.419 1.00 85.44 97 LYS A O 1
ATOM 757 N N . ALA A 1 98 ? 4.347 9.198 8.273 1.00 81.31 98 ALA A N 1
ATOM 758 C CA . ALA A 1 98 ? 5.563 9.205 9.077 1.00 81.31 98 ALA A CA 1
ATOM 759 C C . ALA A 1 98 ? 6.034 7.783 9.412 1.00 81.31 98 ALA A C 1
ATOM 761 O O . ALA A 1 98 ? 7.228 7.530 9.325 1.00 81.31 98 ALA A O 1
ATOM 762 N N . ASP A 1 99 ? 5.120 6.864 9.731 1.00 79.38 99 ASP A N 1
ATOM 763 C CA . ASP A 1 99 ? 5.440 5.449 9.960 1.00 79.38 99 ASP A CA 1
ATOM 764 C C . ASP A 1 99 ? 5.991 4.804 8.674 1.00 79.38 99 ASP A C 1
ATOM 766 O O . ASP A 1 99 ? 6.996 4.098 8.710 1.00 79.38 99 ASP A O 1
ATOM 770 N N . ILE A 1 100 ? 5.411 5.143 7.521 1.00 79.12 100 ILE A N 1
ATOM 771 C CA . ILE A 1 100 ? 5.879 4.702 6.203 1.00 79.12 100 ILE A CA 1
ATOM 772 C C . ILE A 1 100 ? 7.259 5.293 5.846 1.00 79.12 100 ILE A C 1
ATOM 774 O O . ILE A 1 100 ? 8.089 4.631 5.238 1.00 79.12 100 ILE A O 1
ATOM 778 N N . ALA A 1 101 ? 7.536 6.539 6.223 1.00 73.94 101 ALA A N 1
ATOM 779 C CA . ALA A 1 101 ? 8.824 7.181 5.948 1.00 73.94 101 ALA A CA 1
ATOM 780 C C . ALA A 1 101 ? 9.905 6.867 7.003 1.00 73.94 101 ALA A C 1
ATOM 782 O O . ALA A 1 101 ? 11.074 7.208 6.817 1.00 73.94 101 ALA A O 1
ATOM 783 N N . ALA A 1 102 ? 9.538 6.285 8.150 1.00 66.69 102 ALA A N 1
ATOM 784 C CA . ALA A 1 102 ? 10.458 6.079 9.260 1.00 66.69 102 ALA A CA 1
ATOM 785 C C . ALA A 1 102 ? 11.392 4.876 9.017 1.00 66.69 102 ALA A C 1
ATOM 787 O O . ALA A 1 102 ? 10.928 3.808 8.616 1.00 66.69 102 ALA A O 1
ATOM 788 N N . PRO A 1 103 ? 12.678 4.968 9.415 1.00 50.69 103 PRO A N 1
ATOM 789 C CA . PRO A 1 103 ? 13.616 3.839 9.385 1.00 50.69 103 PRO A CA 1
ATOM 790 C C . PRO A 1 103 ? 13.182 2.631 10.230 1.00 50.69 103 PRO A C 1
ATOM 792 O O . PRO A 1 103 ? 13.633 1.522 9.988 1.00 50.69 103 PRO A O 1
ATOM 795 N N . LYS A 1 104 ? 12.340 2.866 11.250 1.00 45.81 104 LYS A N 1
ATOM 796 C CA . LYS A 1 104 ? 11.766 1.846 12.149 1.00 45.81 104 LYS A CA 1
ATOM 797 C C . LYS A 1 104 ? 10.341 1.414 11.771 1.00 45.81 104 LYS A C 1
ATOM 799 O O . LYS A 1 104 ? 9.766 0.607 12.491 1.00 45.81 104 LYS A O 1
ATOM 804 N N . GLY A 1 105 ? 9.759 2.011 10.733 1.00 55.84 105 GLY A N 1
ATOM 805 C CA . GLY A 1 105 ? 8.588 1.463 10.058 1.00 55.84 105 GLY A CA 1
ATOM 806 C C . GLY A 1 105 ? 9.066 0.782 8.786 1.00 55.84 105 GLY A C 1
ATOM 807 O O . GLY A 1 105 ? 9.851 -0.153 8.848 1.00 55.84 105 GLY A O 1
ATOM 808 N N . LEU A 1 106 ? 8.671 1.308 7.636 1.00 49.53 106 LEU A N 1
ATOM 809 C CA . LEU A 1 106 ? 8.989 0.729 6.333 1.00 49.53 106 LEU A CA 1
ATOM 810 C C . LEU A 1 106 ? 10.472 0.686 5.955 1.00 49.53 106 LEU A C 1
ATOM 812 O O . LEU A 1 106 ? 10.853 -0.037 5.039 1.00 49.53 106 LEU A O 1
ATOM 816 N N . GLY A 1 107 ? 11.312 1.539 6.547 1.00 47.22 107 GLY A N 1
ATOM 817 C CA . GLY A 1 107 ? 12.687 1.703 6.061 1.00 47.22 107 GLY A CA 1
ATOM 818 C C . GLY A 1 107 ? 12.755 2.109 4.580 1.00 47.22 107 GLY A C 1
ATOM 819 O O . GLY A 1 107 ? 13.814 2.003 3.951 1.00 47.22 107 GLY A O 1
ATOM 820 N N . VAL A 1 108 ? 11.628 2.555 4.015 1.00 55.34 108 VAL A N 1
ATOM 821 C CA . VAL A 1 108 ? 11.551 3.261 2.746 1.00 55.34 108 VAL A CA 1
ATOM 822 C C . VAL A 1 108 ? 11.982 4.674 3.078 1.00 55.34 108 VAL A C 1
ATOM 824 O O . VAL A 1 108 ? 11.174 5.570 3.321 1.00 55.34 108 VAL A O 1
ATOM 827 N N . THR A 1 109 ? 13.297 4.870 3.157 1.00 55.16 109 THR A N 1
ATOM 828 C CA . THR A 1 109 ? 13.847 6.203 2.965 1.00 55.16 109 THR A CA 1
ATOM 829 C C . THR A 1 109 ? 13.273 6.655 1.638 1.00 55.16 109 THR A C 1
ATOM 831 O O . THR A 1 109 ? 13.509 5.984 0.631 1.00 55.16 109 THR A O 1
ATOM 834 N N . THR A 1 110 ? 12.458 7.714 1.641 1.00 58.91 110 THR A N 1
ATOM 835 C CA . THR A 1 110 ? 12.030 8.345 0.395 1.00 58.91 110 THR A CA 1
ATOM 836 C C . THR A 1 110 ? 13.284 8.455 -0.467 1.00 58.91 110 THR A C 1
ATOM 838 O O . THR A 1 110 ? 14.248 9.067 0.012 1.00 58.91 110 THR A O 1
ATOM 841 N N . PRO A 1 111 ? 13.347 7.797 -1.641 1.00 56.62 111 PRO A N 1
ATOM 842 C CA . PRO A 1 111 ? 14.561 7.842 -2.438 1.00 56.62 111 PRO A CA 1
ATOM 843 C C . PRO A 1 111 ? 14.916 9.312 -2.674 1.00 56.62 111 PRO A C 1
ATOM 845 O O . PRO A 1 111 ? 14.028 10.165 -2.679 1.00 56.62 111 PRO A O 1
ATOM 848 N N . VAL A 1 112 ? 16.200 9.656 -2.763 1.00 60.44 112 VAL A N 1
ATOM 849 C CA . VAL A 1 112 ? 16.599 11.058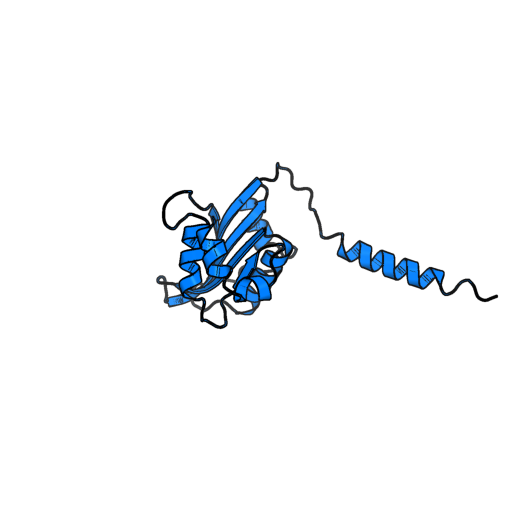 -2.973 1.00 60.44 112 VAL A CA 1
ATOM 850 C C . VAL A 1 112 ? 15.956 11.532 -4.281 1.00 60.44 112 VAL A C 1
ATOM 852 O O . VAL A 1 112 ? 16.248 10.964 -5.324 1.00 60.44 112 VAL A O 1
ATOM 855 N N . GLY A 1 113 ? 15.038 12.507 -4.221 1.00 64.19 113 GLY A N 1
ATOM 856 C CA . GLY A 1 113 ? 14.203 12.925 -5.367 1.00 64.19 113 GLY A CA 1
ATOM 857 C C . GLY A 1 113 ? 12.835 12.224 -5.492 1.00 64.19 113 GLY A C 1
ATOM 858 O O . GLY A 1 113 ? 12.087 12.480 -6.431 1.00 64.19 113 GLY A O 1
ATOM 859 N N . GLY A 1 114 ? 12.481 11.361 -4.541 1.00 73.12 114 GLY A N 1
ATOM 860 C CA . GLY A 1 114 ? 11.215 10.638 -4.472 1.00 73.12 114 GLY A CA 1
ATOM 861 C C . GLY A 1 114 ? 10.134 11.325 -3.645 1.00 73.12 114 GLY A C 1
ATOM 862 O O . GLY A 1 114 ? 10.373 12.286 -2.910 1.00 73.12 114 GLY A O 1
ATOM 863 N N . SER A 1 115 ? 8.915 10.799 -3.732 1.00 80.12 115 SER A N 1
ATOM 864 C CA . SER A 1 115 ? 7.772 11.266 -2.955 1.00 80.12 115 SER A CA 1
ATOM 865 C C . SER A 1 115 ? 6.930 10.106 -2.430 1.00 80.12 115 SER A C 1
ATOM 867 O O . SER A 1 115 ? 6.729 9.098 -3.102 1.00 80.12 115 SER A O 1
ATOM 869 N N . ILE A 1 116 ? 6.425 10.275 -1.206 1.00 84.69 116 ILE A N 1
ATOM 870 C CA . ILE A 1 116 ? 5.429 9.393 -0.595 1.00 84.69 116 ILE A CA 1
ATOM 871 C C . ILE A 1 116 ? 4.158 10.213 -0.388 1.00 84.69 116 ILE A C 1
ATOM 873 O O . ILE A 1 116 ? 4.136 11.188 0.380 1.00 84.69 116 ILE A O 1
ATOM 877 N N . CYS A 1 117 ? 3.086 9.820 -1.063 1.00 87.06 117 CYS A N 1
ATOM 878 C CA . CYS A 1 117 ? 1.758 10.384 -0.900 1.00 87.06 117 CYS A CA 1
ATOM 879 C C . CYS A 1 117 ? 0.878 9.399 -0.132 1.00 87.06 117 CYS A C 1
ATOM 881 O O . CYS A 1 117 ? 0.767 8.243 -0.517 1.00 87.06 117 CYS A O 1
ATOM 883 N N . VAL A 1 118 ? 0.237 9.866 0.940 1.00 89.38 118 VAL A N 1
ATOM 884 C CA . VAL A 1 118 ? -0.766 9.093 1.682 1.00 89.38 118 VAL A CA 1
ATOM 885 C C . VAL A 1 118 ? -2.035 9.925 1.728 1.00 89.38 118 VAL A C 1
ATOM 887 O O . VAL A 1 118 ? -2.030 11.029 2.278 1.00 89.38 118 VAL A O 1
ATOM 890 N N . LYS A 1 119 ? -3.114 9.413 1.140 1.00 90.50 119 LYS A N 1
ATOM 891 C CA . LYS A 1 119 ? -4.419 10.080 1.100 1.00 90.50 119 LYS A CA 1
ATOM 892 C C . LYS A 1 119 ? -5.480 9.151 1.660 1.00 90.50 119 LYS A C 1
ATOM 894 O O . LYS A 1 119 ? -5.529 7.985 1.286 1.00 90.50 119 LYS A O 1
ATOM 899 N N . ALA A 1 120 ? -6.328 9.676 2.540 1.00 90.31 120 ALA A N 1
ATOM 900 C CA . ALA A 1 120 ? -7.507 8.943 2.977 1.00 90.31 120 ALA A CA 1
ATOM 901 C C . ALA A 1 120 ? -8.387 8.626 1.768 1.00 90.31 120 ALA A C 1
ATOM 903 O O . ALA A 1 120 ? -8.536 9.456 0.865 1.00 90.31 120 ALA A O 1
ATOM 904 N N . LEU A 1 121 ? -8.944 7.425 1.770 1.00 87.56 121 LEU A N 1
ATOM 905 C CA . LEU A 1 121 ? -9.983 7.053 0.835 1.00 87.56 121 LEU A CA 1
ATOM 906 C C . LEU A 1 121 ? -11.234 7.877 1.117 1.00 87.56 121 LEU A C 1
ATOM 908 O O . LEU A 1 121 ? -11.498 8.304 2.244 1.00 87.56 121 LEU A O 1
ATOM 912 N N . THR A 1 122 ? -11.978 8.152 0.057 1.00 81.94 122 THR A N 1
ATOM 913 C CA . THR A 1 122 ? -13.269 8.820 0.171 1.00 81.94 122 THR A CA 1
ATOM 914 C C . THR A 1 122 ? -14.333 7.751 0.010 1.00 81.94 122 THR A C 1
ATOM 916 O O . THR A 1 122 ? -14.207 6.889 -0.853 1.00 81.94 122 THR A O 1
ATOM 919 N N . ASN A 1 123 ? -15.410 7.799 0.789 1.00 78.88 123 ASN A N 1
ATOM 920 C CA . ASN A 1 123 ? -16.497 6.818 0.682 1.00 78.88 123 ASN A CA 1
ATOM 921 C C . ASN A 1 123 ? -17.368 7.050 -0.574 1.00 78.88 123 ASN A C 1
ATOM 923 O O . ASN A 1 123 ? -18.593 7.017 -0.504 1.00 78.88 123 ASN A O 1
ATOM 927 N N . ARG A 1 124 ? -16.749 7.398 -1.712 1.00 81.88 124 ARG A N 1
ATOM 928 C CA . ARG A 1 124 ? -17.395 7.790 -2.965 1.00 81.88 124 ARG A CA 1
ATOM 929 C C . ARG A 1 124 ? -16.613 7.267 -4.172 1.00 81.88 124 ARG A C 1
ATOM 931 O O . ARG A 1 124 ? -15.413 7.506 -4.299 1.00 81.88 124 ARG A O 1
ATOM 938 N N . GLY A 1 125 ? -17.327 6.612 -5.087 1.00 81.94 125 GLY A N 1
ATOM 939 C CA . GLY A 1 125 ? -16.805 6.165 -6.382 1.00 81.94 125 GLY A CA 1
ATOM 940 C C . GLY A 1 125 ? -15.563 5.273 -6.280 1.00 81.94 125 GLY A C 1
ATOM 941 O O . GLY A 1 125 ? -15.446 4.444 -5.375 1.00 81.94 125 GLY A O 1
ATOM 942 N N . LEU A 1 126 ? -14.617 5.480 -7.204 1.00 80.94 126 LEU A N 1
ATOM 943 C CA . LEU A 1 126 ? -13.352 4.734 -7.268 1.00 80.94 126 LEU A CA 1
ATOM 944 C C . LEU A 1 126 ? -12.437 4.970 -6.066 1.00 80.94 126 LEU A C 1
ATOM 946 O O . LEU A 1 126 ? -11.514 4.200 -5.853 1.00 80.94 126 LEU A O 1
ATOM 950 N N . HIS A 1 127 ? -12.689 6.000 -5.262 1.00 82.06 127 HIS A N 1
ATOM 951 C CA . HIS A 1 127 ? -11.854 6.336 -4.117 1.00 82.06 127 HIS A CA 1
ATOM 952 C C . HIS A 1 127 ? -12.255 5.614 -2.825 1.00 82.06 127 HIS A C 1
ATOM 954 O O . HIS A 1 127 ? -11.708 5.968 -1.787 1.00 82.06 127 HIS A O 1
ATOM 960 N N . THR A 1 128 ? -13.174 4.645 -2.872 1.00 82.44 128 THR A N 1
ATOM 961 C CA . THR A 1 128 ? -13.489 3.721 -1.761 1.00 82.44 128 THR A CA 1
ATOM 962 C C . THR A 1 128 ? -12.403 2.650 -1.613 1.00 82.44 128 THR A C 1
ATOM 964 O O . THR A 1 128 ? -11.623 2.447 -2.544 1.00 82.44 128 THR A O 1
ATOM 967 N N . LEU A 1 129 ? -12.353 1.923 -0.485 1.00 80.31 129 LEU A N 1
ATOM 968 C CA . LEU A 1 129 ? -11.438 0.777 -0.334 1.00 80.31 129 LEU A CA 1
ATOM 969 C C . LEU A 1 129 ? -11.629 -0.236 -1.460 1.00 80.31 129 LEU A C 1
ATOM 971 O O . LEU A 1 129 ? -10.678 -0.574 -2.156 1.00 80.31 129 LEU A O 1
ATOM 975 N N . ILE A 1 130 ? -12.874 -0.638 -1.695 1.00 77.25 130 ILE A N 1
ATOM 976 C CA . ILE A 1 130 ? -13.231 -1.604 -2.735 1.00 77.25 130 ILE A CA 1
ATOM 977 C C . ILE A 1 130 ? -12.910 -1.051 -4.124 1.00 77.25 130 ILE A C 1
ATOM 979 O O . ILE A 1 130 ? -12.306 -1.748 -4.933 1.00 77.25 130 ILE A O 1
ATOM 983 N N . GLY A 1 131 ? -13.277 0.203 -4.398 1.00 79.81 131 GLY A N 1
ATOM 984 C CA . GLY A 1 131 ? -13.030 0.844 -5.689 1.00 79.81 131 GLY A CA 1
ATOM 985 C C . GLY A 1 131 ? -11.542 0.932 -6.015 1.00 79.81 131 GLY A C 1
ATOM 986 O O . GLY A 1 131 ? -11.136 0.593 -7.125 1.00 79.81 131 GLY A O 1
ATOM 987 N N . MET A 1 132 ? -10.717 1.301 -5.034 1.00 83.00 132 MET A N 1
ATOM 988 C CA . MET A 1 132 ? -9.272 1.378 -5.217 1.00 83.00 132 MET A CA 1
ATOM 989 C C . MET A 1 132 ? -8.627 -0.005 -5.304 1.00 83.00 132 MET A C 1
ATOM 991 O O . MET A 1 132 ? -7.715 -0.180 -6.104 1.00 83.00 132 MET A O 1
ATOM 995 N N . VAL A 1 133 ? -9.089 -1.000 -4.538 1.00 81.00 133 VAL A N 1
ATOM 996 C CA . VAL A 1 133 ? -8.623 -2.387 -4.708 1.00 81.00 133 VAL A CA 1
ATOM 997 C C . VAL A 1 133 ? -8.985 -2.892 -6.109 1.00 81.00 133 VAL A C 1
ATOM 999 O O . VAL A 1 133 ? -8.128 -3.438 -6.793 1.00 81.00 133 VAL A O 1
ATOM 1002 N N . GLY A 1 134 ? -10.210 -2.628 -6.574 1.00 76.94 134 GLY A N 1
ATOM 1003 C CA . GLY A 1 134 ? -10.665 -2.867 -7.947 1.00 76.94 134 GLY A CA 1
ATOM 1004 C C . GLY A 1 134 ? -9.757 -2.237 -9.000 1.00 76.94 134 GLY A C 1
ATOM 1005 O O . GLY A 1 134 ? -9.427 -2.879 -9.991 1.00 76.94 134 GLY A O 1
ATOM 1006 N N . TYR A 1 135 ? -9.317 -1.004 -8.760 1.00 80.50 135 TYR A N 1
ATOM 1007 C CA . TYR A 1 135 ? -8.389 -0.300 -9.639 1.00 80.50 135 TYR A CA 1
ATOM 1008 C C . TYR A 1 135 ? -7.007 -0.969 -9.690 1.00 80.50 135 TYR A C 1
ATOM 1010 O O . TYR A 1 135 ? -6.483 -1.173 -10.778 1.00 80.50 135 TYR A O 1
ATOM 1018 N N . VAL A 1 136 ? -6.432 -1.353 -8.544 1.00 79.88 136 VAL A N 1
ATOM 1019 C CA . VAL A 1 136 ? -5.114 -2.020 -8.498 1.00 79.88 136 VAL A CA 1
ATOM 1020 C C . VAL A 1 136 ? -5.177 -3.437 -9.092 1.00 79.88 136 VAL A C 1
ATOM 1022 O O . VAL A 1 136 ? -4.203 -3.910 -9.663 1.00 79.88 136 VAL A O 1
ATOM 1025 N N . LEU A 1 137 ? -6.338 -4.101 -9.049 1.00 79.12 137 LEU A N 1
ATOM 1026 C CA . LEU A 1 137 ? -6.544 -5.416 -9.673 1.00 79.12 137 LEU A CA 1
ATOM 1027 C C . LEU A 1 137 ? -6.420 -5.424 -11.200 1.00 79.12 137 LEU A C 1
ATOM 1029 O O . LEU A 1 137 ? -6.422 -6.506 -11.785 1.00 79.12 137 LEU A O 1
ATOM 1033 N N . LYS A 1 138 ? -6.306 -4.270 -11.864 1.00 80.25 138 LYS A N 1
ATOM 1034 C CA . LYS A 1 138 ? -5.970 -4.245 -13.294 1.00 80.25 138 LYS A CA 1
ATOM 1035 C C . LYS A 1 138 ? -4.612 -4.910 -13.570 1.00 80.25 138 LYS A C 1
ATOM 1037 O O . LYS A 1 138 ? -4.472 -5.547 -14.603 1.00 80.25 138 LYS A O 1
ATOM 1042 N N . ASP A 1 139 ? -3.683 -4.835 -12.614 1.00 81.56 139 ASP A N 1
ATOM 1043 C CA . ASP A 1 139 ? -2.343 -5.422 -12.708 1.00 81.56 139 ASP A CA 1
ATOM 1044 C C . ASP A 1 139 ? -2.309 -6.837 -12.097 1.00 81.56 139 ASP A C 1
ATOM 1046 O O . ASP A 1 139 ? -1.251 -7.355 -11.769 1.00 81.56 139 ASP A O 1
ATOM 1050 N N . GLN A 1 140 ? -3.464 -7.488 -11.883 1.00 79.12 140 GLN A N 1
ATOM 1051 C CA . GLN A 1 140 ? -3.529 -8.721 -11.083 1.00 79.12 140 GLN A CA 1
ATOM 1052 C C . GLN A 1 140 ? -2.776 -9.925 -11.651 1.00 79.12 140 GLN A C 1
ATOM 1054 O O . GLN A 1 140 ? -2.494 -10.858 -10.894 1.00 79.12 140 GLN A O 1
ATOM 1059 N N . ASP A 1 141 ? -2.528 -9.901 -12.957 1.00 77.75 141 ASP A N 1
ATOM 1060 C CA . ASP A 1 141 ? -1.833 -10.942 -13.708 1.00 77.75 141 ASP A CA 1
ATOM 1061 C C . ASP A 1 141 ? -0.335 -10.615 -13.872 1.00 77.75 141 ASP A C 1
ATOM 1063 O O . ASP A 1 141 ? 0.416 -11.402 -14.442 1.00 77.75 141 ASP A O 1
ATOM 1067 N N . GLU A 1 142 ? 0.114 -9.471 -13.346 1.00 81.31 142 GLU A N 1
ATOM 1068 C CA . GLU A 1 142 ? 1.507 -9.043 -13.385 1.00 81.31 142 GLU A CA 1
ATOM 1069 C C . GLU A 1 142 ? 2.312 -9.613 -12.207 1.00 81.31 142 GLU A C 1
ATOM 1071 O O . GLU A 1 142 ? 1.842 -9.686 -11.066 1.00 81.31 142 GLU A O 1
ATOM 1076 N N . GLU A 1 143 ? 3.587 -9.938 -12.447 1.00 80.62 143 GLU A N 1
ATOM 1077 C CA . GLU A 1 143 ? 4.478 -10.552 -11.444 1.00 80.62 143 GLU A CA 1
ATOM 1078 C C . GLU A 1 143 ? 4.672 -9.707 -10.179 1.00 80.62 143 GLU A C 1
ATOM 1080 O O . GLU A 1 143 ? 5.067 -10.218 -9.127 1.00 80.62 143 GLU A O 1
ATOM 1085 N N . HIS A 1 144 ? 4.407 -8.407 -10.265 1.00 79.31 144 HIS A N 1
ATOM 1086 C CA . HIS A 1 144 ? 4.586 -7.442 -9.190 1.00 79.31 144 HIS A CA 1
ATOM 1087 C C . HIS A 1 144 ? 3.294 -7.142 -8.418 1.00 79.31 144 HIS A C 1
ATOM 1089 O O . HIS A 1 144 ? 3.316 -6.316 -7.508 1.00 79.31 144 HIS A O 1
ATOM 1095 N N . PHE A 1 145 ? 2.163 -7.772 -8.739 1.00 84.25 145 PHE A N 1
ATOM 1096 C CA . PHE A 1 145 ? 0.940 -7.564 -7.972 1.00 84.25 145 PHE A CA 1
ATOM 1097 C C . PHE A 1 145 ? 0.917 -8.393 -6.692 1.00 84.25 145 PHE A C 1
ATOM 1099 O O . PHE A 1 145 ? 1.217 -9.589 -6.679 1.00 84.25 145 PHE A O 1
ATOM 1106 N N . ARG A 1 146 ? 0.534 -7.766 -5.581 1.00 85.12 146 ARG A N 1
ATOM 1107 C CA . ARG A 1 146 ? 0.407 -8.426 -4.280 1.00 85.12 146 ARG A CA 1
ATOM 1108 C C . ARG A 1 146 ? -0.911 -8.049 -3.628 1.00 85.12 146 ARG A C 1
ATOM 1110 O O . ARG A 1 146 ? -1.295 -6.882 -3.577 1.00 85.12 146 ARG A O 1
ATOM 1117 N N . LEU A 1 147 ? -1.585 -9.054 -3.081 1.00 83.06 147 LEU A N 1
ATOM 1118 C CA . LEU A 1 147 ? -2.807 -8.891 -2.307 1.00 83.06 147 LEU A CA 1
ATOM 1119 C C . LEU A 1 147 ? -2.620 -9.575 -0.958 1.00 83.06 147 LEU A C 1
ATOM 1121 O O . LEU A 1 147 ? -2.174 -10.713 -0.897 1.00 83.06 147 LEU A O 1
ATOM 1125 N N . PHE A 1 148 ? -2.988 -8.882 0.109 1.00 81.06 148 PHE A N 1
ATOM 1126 C CA . PHE A 1 148 ? -2.857 -9.352 1.476 1.00 81.06 148 PHE A CA 1
ATOM 1127 C C . PHE A 1 148 ? -4.139 -9.057 2.253 1.00 81.06 148 PHE A C 1
ATOM 1129 O O . PHE A 1 148 ? -4.719 -7.973 2.156 1.00 81.06 148 PHE A O 1
ATOM 1136 N N . SER A 1 149 ? -4.571 -10.013 3.069 1.00 81.38 149 SER A N 1
ATOM 1137 C CA . SER A 1 149 ? -5.596 -9.792 4.081 1.00 81.38 149 SER A CA 1
ATOM 1138 C C . SER A 1 149 ? -5.235 -10.566 5.337 1.00 81.38 149 SER A C 1
ATOM 1140 O O . SER A 1 149 ? -4.880 -11.743 5.294 1.00 81.38 149 SER A O 1
ATOM 1142 N N . LYS A 1 150 ? -5.317 -9.888 6.477 1.00 78.56 150 LYS A N 1
ATOM 1143 C CA . LYS A 1 150 ? -4.985 -10.468 7.768 1.00 78.56 150 LYS A CA 1
ATOM 1144 C C . LYS A 1 150 ? -5.918 -11.637 8.070 1.00 78.56 150 LYS A C 1
ATOM 1146 O O . LYS A 1 150 ? -7.137 -11.508 7.989 1.00 78.56 150 LYS A O 1
ATOM 1151 N N . ASN A 1 151 ? -5.331 -12.760 8.480 1.00 73.88 151 ASN A N 1
ATOM 1152 C CA . ASN A 1 151 ? -6.020 -14.030 8.746 1.00 73.88 151 ASN A CA 1
ATOM 1153 C C . ASN A 1 151 ? -6.605 -14.730 7.504 1.00 73.88 151 ASN A C 1
ATOM 1155 O O . ASN A 1 151 ? -7.411 -15.646 7.661 1.00 73.88 151 ASN A O 1
ATOM 1159 N N . VAL A 1 152 ? -6.200 -14.335 6.294 1.00 72.06 152 VAL A N 1
ATOM 1160 C CA . VAL A 1 152 ? -6.514 -15.053 5.053 1.00 72.06 152 VAL A CA 1
ATOM 1161 C C . VAL A 1 152 ? -5.206 -15.553 4.450 1.00 72.06 152 VAL A C 1
ATOM 1163 O O . VAL A 1 152 ? -4.266 -14.780 4.291 1.00 72.06 152 VAL A O 1
ATOM 1166 N N . THR A 1 153 ? -5.118 -16.849 4.155 1.00 70.06 153 THR A N 1
ATOM 1167 C CA . THR A 1 153 ? -3.912 -17.426 3.541 1.00 70.06 153 THR A CA 1
ATOM 1168 C C . THR A 1 153 ? -3.875 -17.171 2.034 1.00 70.06 153 THR A C 1
ATOM 1170 O O . THR A 1 153 ? -4.918 -16.983 1.407 1.00 70.06 153 THR A O 1
ATOM 1173 N N . ASP A 1 154 ? -2.686 -17.234 1.430 1.00 65.88 154 ASP A N 1
ATOM 1174 C CA . ASP A 1 154 ? -2.514 -17.067 -0.023 1.00 65.88 154 ASP A CA 1
ATOM 1175 C C . ASP A 1 154 ? -3.338 -18.096 -0.812 1.00 65.88 154 ASP A C 1
ATOM 1177 O O . ASP A 1 154 ? -4.057 -17.738 -1.741 1.00 65.88 154 ASP A O 1
ATOM 1181 N N . ILE A 1 155 ? -3.366 -19.350 -0.343 1.00 63.25 155 ILE A N 1
ATOM 1182 C CA . ILE A 1 155 ? -4.208 -20.424 -0.899 1.00 63.25 155 ILE A CA 1
ATOM 1183 C C . ILE A 1 155 ? -5.689 -20.014 -0.888 1.00 63.25 155 ILE A C 1
ATOM 1185 O O . ILE A 1 155 ? -6.389 -20.142 -1.889 1.00 63.25 155 ILE A O 1
ATOM 1189 N N . GLN A 1 156 ? -6.175 -19.449 0.222 1.00 62.31 156 GLN A N 1
ATOM 1190 C CA . GLN A 1 156 ? -7.563 -18.996 0.319 1.00 62.31 156 GLN A CA 1
ATOM 1191 C C . GLN A 1 156 ? -7.863 -17.828 -0.625 1.00 62.31 156 GLN A C 1
ATOM 1193 O O . GLN A 1 156 ? -9.007 -17.697 -1.060 1.00 62.31 156 GLN A O 1
ATOM 1198 N N . MET A 1 157 ? -6.876 -16.986 -0.936 1.00 66.50 157 MET A N 1
ATOM 1199 C CA . MET A 1 157 ? -7.013 -15.891 -1.897 1.00 66.50 157 MET A CA 1
ATOM 1200 C C . MET A 1 157 ? -7.041 -16.400 -3.344 1.00 66.50 157 MET A C 1
ATOM 1202 O O . MET A 1 157 ? -7.862 -15.913 -4.128 1.00 66.50 157 MET A O 1
ATOM 1206 N N . GLU A 1 158 ? -6.208 -17.388 -3.680 1.00 60.06 158 GLU A N 1
ATOM 1207 C CA . GLU A 1 158 ? -6.096 -17.985 -5.020 1.00 60.06 158 GLU A CA 1
ATOM 1208 C C . GLU A 1 158 ? -7.265 -18.913 -5.389 1.00 60.06 158 GLU A C 1
ATOM 1210 O O . GLU A 1 158 ? -7.703 -18.909 -6.538 1.00 60.06 158 GLU A O 1
ATOM 1215 N N . GLU A 1 159 ? -7.872 -19.618 -4.426 1.00 56.03 159 GLU A N 1
ATOM 1216 C CA . GLU A 1 159 ? -9.022 -20.528 -4.619 1.00 56.03 159 GLU A CA 1
ATOM 1217 C C . GLU A 1 159 ? -10.360 -19.813 -4.948 1.00 56.03 159 GLU A C 1
ATOM 1219 O O . GLU A 1 159 ? -11.457 -20.256 -4.600 1.00 56.03 159 GLU A O 1
ATOM 1224 N N . GLY A 1 160 ? -10.316 -18.657 -5.611 1.00 49.56 160 GLY A N 1
ATOM 1225 C CA . GLY A 1 160 ? -11.503 -17.949 -6.090 1.00 49.56 160 GLY A CA 1
ATOM 1226 C C . GLY A 1 160 ? -12.262 -17.159 -5.020 1.00 49.56 160 GLY A C 1
ATOM 1227 O O . GLY A 1 160 ? -13.236 -16.469 -5.351 1.00 49.56 160 GLY A O 1
ATOM 1228 N N . LYS A 1 161 ? -11.805 -17.142 -3.755 1.00 51.19 161 LYS A N 1
ATOM 1229 C CA . LYS A 1 161 ? -12.333 -16.174 -2.781 1.00 51.19 161 LYS A CA 1
ATOM 1230 C C . LYS A 1 161 ? -11.924 -14.751 -3.122 1.00 51.19 161 LYS A C 1
ATOM 1232 O O . LYS A 1 161 ? -12.647 -13.869 -2.698 1.00 51.19 161 LYS A O 1
ATOM 1237 N N . ARG A 1 162 ? -10.908 -14.493 -3.958 1.00 55.62 162 ARG A N 1
ATOM 1238 C CA . ARG A 1 162 ? -10.572 -13.133 -4.433 1.00 55.62 162 ARG A CA 1
ATOM 1239 C C . ARG A 1 162 ? -11.805 -12.372 -4.928 1.00 55.62 162 ARG A C 1
ATOM 1241 O O . ARG A 1 162 ? -12.167 -11.347 -4.368 1.00 55.62 162 ARG A O 1
ATOM 1248 N N . ARG A 1 163 ? -12.541 -12.923 -5.902 1.00 50.53 163 ARG A N 1
ATOM 1249 C CA . ARG A 1 163 ? -13.768 -12.297 -6.437 1.00 50.53 163 ARG A CA 1
ATOM 1250 C C . ARG A 1 163 ? -14.933 -12.296 -5.449 1.00 50.53 163 ARG A C 1
ATOM 1252 O O . ARG A 1 163 ? -15.769 -11.408 -5.533 1.00 50.53 163 ARG A O 1
ATOM 1259 N N . ARG A 1 164 ? -15.028 -13.279 -4.546 1.00 48.81 164 ARG A N 1
ATOM 1260 C CA . ARG A 1 164 ? -16.099 -13.354 -3.532 1.00 48.81 164 ARG A CA 1
ATOM 1261 C C . ARG A 1 164 ? -15.877 -12.361 -2.388 1.00 48.81 164 ARG A C 1
ATOM 1263 O O . ARG A 1 164 ? -16.822 -11.710 -1.978 1.00 48.81 164 ARG A O 1
ATOM 1270 N N . PHE A 1 165 ? -14.639 -12.194 -1.945 1.00 51.12 165 PHE A N 1
ATOM 1271 C CA . PHE A 1 165 ? -14.198 -11.250 -0.923 1.00 51.12 165 PHE A CA 1
ATOM 1272 C C . PHE A 1 165 ? -14.326 -9.806 -1.420 1.00 51.12 165 PHE A C 1
ATOM 1274 O O . PHE A 1 165 ? -14.799 -8.951 -0.693 1.00 51.12 165 PHE A O 1
ATOM 1281 N N . LEU A 1 166 ? -14.038 -9.555 -2.701 1.00 49.81 166 LEU A N 1
ATOM 1282 C CA . LEU A 1 166 ? -14.278 -8.259 -3.352 1.00 49.81 166 LEU A CA 1
ATOM 1283 C C . LEU A 1 166 ? -15.761 -7.958 -3.648 1.00 49.81 166 LEU A C 1
ATOM 1285 O O . LEU A 1 166 ? -16.072 -6.838 -4.034 1.00 49.81 166 LEU A O 1
ATOM 1289 N N . ARG A 1 167 ? -16.657 -8.955 -3.545 1.00 43.44 167 ARG A N 1
ATOM 1290 C CA . ARG A 1 167 ? -18.108 -8.830 -3.814 1.00 43.44 167 ARG A CA 1
ATOM 1291 C C . ARG A 1 167 ? -18.991 -8.905 -2.562 1.00 43.44 167 ARG A C 1
ATOM 1293 O O . ARG A 1 167 ? -20.173 -8.601 -2.660 1.00 43.44 167 ARG A O 1
ATOM 1300 N N . GLN A 1 168 ? -18.474 -9.411 -1.441 1.00 41.91 168 GLN A N 1
ATOM 1301 C CA . GLN A 1 168 ? -19.191 -9.540 -0.158 1.00 41.91 168 GLN A CA 1
ATOM 1302 C C . GLN A 1 168 ? -18.908 -8.376 0.805 1.00 41.91 168 GLN A C 1
ATOM 1304 O O . GLN A 1 168 ? -19.428 -8.364 1.920 1.00 41.91 168 GLN A O 1
ATOM 1309 N N . ILE A 1 169 ? -18.098 -7.419 0.360 1.00 41.69 169 ILE A N 1
ATOM 1310 C CA . ILE A 1 169 ? -17.874 -6.099 0.950 1.00 41.69 169 ILE A CA 1
ATOM 1311 C C . ILE A 1 169 ? -18.456 -5.095 -0.048 1.00 41.69 169 ILE A C 1
ATOM 1313 O O . ILE A 1 169 ? -19.026 -4.081 0.405 1.00 41.69 169 ILE A O 1
#

pLDDT: mean 70.75, std 17.09, range [33.84, 90.5]

Sequence (169 aa):
MKGVAVQRLKSTVDKTQKITQTTNTKKRRGVLKQLEVRVTVGHVGDDIQSSVFDKLLEFAQQEADMAALALERGDYNLQLHIQAVVSIKNTSTRGLKADIAAPKGLGVTTPVGGSICVKALTNRGLHTLIGMVGYVLKDQDEEHFRLFSKNVTDIQMEEGKRRRFLRQI

InterPro domains:
  IPR054424 Replitron, HUH endonuclease domain [PF21859] (38-161)

Radius of gyration: 19.26 Å; chains: 1; bounding box: 46×46×57 Å

Organism: NCBI:txid41844

Foldseek 3Di:
DPDDVPVVVVVVVVVVVVVVVPQDPPPQPADWDWFKKKKKKAAPPAADDCLLLVLVVVLLQVFFQWKKWAFAQDPVPRHTMIIMITTGIDRDQVRVQCLSCDCSHSVPPRPVRMDMDIGTFDPDALSDSLSVNVVSCVCVVPPGIDIDHPPADPVNCVVPCVVVVSVVD

Secondary structure (DSSP, 8-state):
---SHHHHHHHHHHHHHHHHT--------S--EEEEEEEEEEESSSPPPHHHHHHHHHHHHHHEEEEEEEEEE-TTTT-EEEEEEEEEEES-HHHHHHHHHSTTTT-----TTEEEEEEEPPSSGGGSHHHHHHHHGGGTTSTT-EEEETT--HHHIIIIIHHHHTT--